Protein AF-A0AAV6H2Q6-F1 (afdb_monomer_lite)

Foldseek 3Di:
DDDDDDDDDDDDDPDDDDFFDPDDDDTCRDWDQDPVRATPPHPVNTDGQDDDDPQQLVLEQELSLCDVVSVHSVQNLALQRRPVSDHHYVVNPDDCVPSSPNPHCPRPVNCVVPVVPPPD

InterPro domains:
  IPR000800 Notch domain [SM00004] (41-78)
  IPR043543 Pappalysin-1/2 [PTHR46130] (20-112)

Sequence (120 aa):
MRTIMWSSCQETCPLMTSCETTGGTPKAKTIVCTMGLKWYPDPESLHCIKGCEPFMGDNYCDAINNRAFCSYDGGDCCHSTVKTKKVIPFPMSCDLREDCACRDPRAQENSDGHRQRYLG

Structure (mmCIF, N/CA/C/O backbone):
data_AF-A0AAV6H2Q6-F1
#
_entry.id   AF-A0AAV6H2Q6-F1
#
loop_
_atom_site.group_PDB
_atom_site.id
_atom_site.type_symbol
_atom_site.label_atom_id
_atom_site.label_alt_id
_atom_site.label_comp_id
_atom_site.label_asym_id
_atom_site.label_entity_id
_atom_site.label_seq_id
_atom_site.pdbx_PDB_ins_code
_atom_site.Cartn_x
_atom_site.Cartn_y
_atom_site.Cartn_z
_atom_site.occupancy
_atom_site.B_iso_or_equiv
_atom_site.auth_seq_id
_atom_site.auth_comp_id
_atom_site.auth_asym_id
_atom_site.auth_atom_id
_atom_site.pdbx_PDB_model_num
ATOM 1 N N . MET A 1 1 ? 42.407 5.633 -24.718 1.00 38.78 1 MET A N 1
ATOM 2 C CA . MET A 1 1 ? 43.253 4.463 -25.039 1.00 38.78 1 MET A CA 1
ATOM 3 C C . MET A 1 1 ? 43.845 3.908 -23.753 1.00 38.78 1 MET A C 1
ATOM 5 O O . MET A 1 1 ? 44.820 4.460 -23.263 1.00 38.78 1 MET A O 1
ATOM 9 N N . ARG A 1 2 ? 43.243 2.863 -23.181 1.00 29.42 2 ARG A N 1
ATOM 10 C CA . ARG A 1 2 ? 43.923 1.936 -22.267 1.00 29.42 2 ARG A CA 1
ATOM 11 C C . ARG A 1 2 ? 43.365 0.548 -22.540 1.00 29.42 2 ARG A C 1
ATOM 13 O O . ARG A 1 2 ? 42.182 0.302 -22.352 1.00 29.42 2 ARG A O 1
ATOM 20 N N . THR A 1 3 ? 44.234 -0.286 -23.084 1.00 32.25 3 THR A N 1
ATOM 21 C CA . THR A 1 3 ? 44.001 -1.677 -23.447 1.00 32.25 3 THR A CA 1
ATOM 22 C C . THR A 1 3 ? 44.300 -2.531 -22.220 1.00 32.25 3 THR A C 1
ATOM 24 O O . THR A 1 3 ? 45.377 -2.393 -21.642 1.00 32.25 3 THR A O 1
ATOM 27 N N . ILE A 1 4 ? 43.376 -3.408 -21.830 1.00 35.94 4 ILE A N 1
ATOM 28 C CA . ILE A 1 4 ? 43.657 -4.562 -20.970 1.00 35.94 4 ILE A CA 1
ATOM 29 C C . ILE A 1 4 ? 43.158 -5.803 -21.717 1.00 35.94 4 ILE A C 1
ATOM 31 O O . ILE A 1 4 ? 42.095 -5.803 -22.331 1.00 35.94 4 ILE A O 1
ATOM 35 N N . MET A 1 5 ? 44.023 -6.809 -21.740 1.00 35.59 5 MET A N 1
ATOM 36 C CA . MET A 1 5 ? 43.990 -8.034 -22.530 1.00 35.59 5 MET A CA 1
ATOM 37 C C . MET A 1 5 ? 43.193 -9.139 -21.804 1.00 35.59 5 MET A C 1
ATOM 39 O O . MET A 1 5 ? 43.381 -9.326 -20.609 1.00 35.59 5 MET A O 1
ATOM 43 N N . TRP A 1 6 ? 42.392 -9.899 -22.565 1.00 35.53 6 TRP A N 1
ATOM 44 C CA . TRP A 1 6 ? 41.774 -11.202 -22.238 1.00 35.53 6 TRP A CA 1
ATOM 45 C C . TRP A 1 6 ? 40.776 -11.275 -21.068 1.00 35.53 6 TRP A C 1
ATOM 47 O O . TRP A 1 6 ? 41.115 -11.734 -19.984 1.00 35.53 6 TRP A O 1
ATOM 57 N N . SER A 1 7 ? 39.504 -10.958 -21.328 1.00 30.73 7 SER A N 1
ATOM 58 C CA . SER A 1 7 ? 38.326 -11.833 -21.110 1.00 30.73 7 SER A CA 1
ATOM 59 C C . SER A 1 7 ? 37.045 -11.084 -21.517 1.00 30.73 7 SER A C 1
ATOM 61 O O . SER A 1 7 ? 36.977 -9.867 -21.410 1.00 30.73 7 SER A O 1
ATOM 63 N N . SER A 1 8 ? 36.097 -11.825 -22.096 1.00 35.50 8 SER A N 1
ATOM 64 C CA . SER A 1 8 ? 34.768 -11.438 -22.597 1.00 35.50 8 SER A CA 1
ATOM 65 C C . SER A 1 8 ? 34.175 -10.090 -22.172 1.00 35.50 8 SER A C 1
ATOM 67 O O . SER A 1 8 ? 34.095 -9.789 -20.991 1.00 35.50 8 SER A O 1
ATOM 69 N N . CYS A 1 9 ? 33.628 -9.389 -23.175 1.00 35.44 9 CYS A N 1
ATOM 70 C CA . CYS A 1 9 ? 32.503 -8.448 -23.108 1.00 35.44 9 CYS A CA 1
ATOM 71 C C . CYS A 1 9 ? 32.336 -7.676 -21.793 1.00 35.44 9 CYS A C 1
ATOM 73 O O . CYS A 1 9 ? 31.691 -8.119 -20.848 1.00 35.44 9 CYS A O 1
ATOM 75 N N . GLN A 1 10 ? 32.878 -6.466 -21.837 1.00 41.09 10 GLN A N 1
ATOM 76 C CA . GLN A 1 10 ? 32.461 -5.275 -21.115 1.00 41.09 10 GLN A CA 1
ATOM 77 C C . GLN A 1 10 ? 31.007 -5.340 -20.597 1.00 41.09 10 GLN A C 1
ATOM 79 O O . GLN A 1 10 ? 30.068 -5.313 -21.385 1.00 41.09 10 GLN A O 1
ATOM 84 N N . GLU A 1 11 ? 30.889 -5.373 -19.266 1.00 46.84 11 GLU A N 1
ATOM 85 C CA . GLU A 1 11 ? 29.873 -4.681 -18.465 1.00 46.84 11 GLU A CA 1
ATOM 86 C C . GLU A 1 11 ? 28.392 -4.987 -18.777 1.00 46.84 11 GLU A C 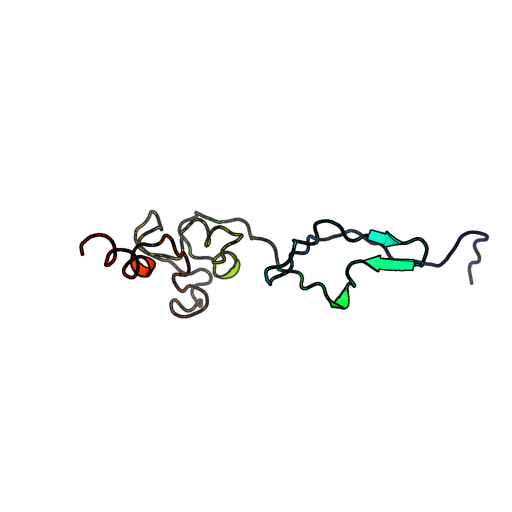1
ATOM 88 O O . GLU A 1 11 ? 27.825 -4.484 -19.741 1.00 46.84 11 GLU A O 1
ATOM 93 N N . THR A 1 12 ? 27.708 -5.716 -17.886 1.00 45.19 12 THR A N 1
ATOM 94 C CA . THR A 1 12 ? 26.593 -5.176 -17.065 1.00 45.19 12 THR A CA 1
ATOM 95 C C . THR A 1 12 ? 25.841 -6.297 -16.334 1.00 45.19 12 THR A C 1
ATOM 97 O O . THR A 1 12 ? 24.899 -6.902 -16.835 1.00 45.19 12 THR A O 1
ATOM 100 N N . CYS A 1 13 ? 26.225 -6.533 -15.080 1.00 46.47 13 CYS A N 1
ATOM 101 C CA . CYS A 1 13 ? 25.327 -7.057 -14.046 1.00 46.47 13 CYS A CA 1
ATOM 102 C C . CYS A 1 13 ? 25.561 -6.265 -12.742 1.00 46.47 13 CYS A C 1
ATOM 104 O O . CYS A 1 13 ? 26.120 -6.828 -11.799 1.00 46.47 13 CYS A O 1
ATOM 106 N N . PRO A 1 14 ? 25.228 -4.959 -12.647 1.00 51.78 14 PRO A N 1
ATOM 107 C CA . PRO A 1 14 ? 25.304 -4.264 -11.373 1.00 51.78 14 PRO A CA 1
ATOM 108 C C . PRO A 1 14 ? 24.024 -4.505 -10.557 1.00 51.78 14 PRO A C 1
ATOM 110 O O . PRO A 1 14 ? 22.914 -4.281 -11.028 1.00 51.78 14 PRO A O 1
ATOM 113 N N . LEU A 1 15 ? 24.244 -5.006 -9.339 1.00 43.31 15 LEU A N 1
ATOM 114 C CA . LEU A 1 15 ? 23.381 -5.100 -8.154 1.00 43.31 15 LEU A CA 1
ATOM 115 C C . LEU A 1 15 ? 21.878 -4.780 -8.311 1.00 43.31 15 LEU A C 1
ATOM 117 O O . LEU A 1 15 ? 21.447 -3.633 -8.396 1.00 43.31 15 LEU A O 1
ATOM 121 N N . MET A 1 16 ? 21.097 -5.858 -8.201 1.00 45.62 16 MET A N 1
ATOM 122 C CA . MET A 1 16 ? 19.652 -5.906 -7.971 1.00 45.62 16 MET A CA 1
ATOM 123 C C . MET A 1 16 ? 19.186 -4.938 -6.871 1.00 45.62 16 MET A C 1
ATOM 125 O O . MET A 1 16 ? 19.646 -5.010 -5.735 1.00 45.62 16 MET A O 1
ATOM 129 N N . THR A 1 17 ? 18.161 -4.142 -7.177 1.00 43.03 17 THR A N 1
ATOM 130 C CA . THR A 1 17 ? 17.129 -3.753 -6.204 1.00 43.03 17 THR A CA 1
ATOM 131 C C . THR A 1 17 ? 15.880 -4.561 -6.566 1.00 43.03 17 THR A C 1
ATOM 133 O O . THR A 1 17 ? 15.562 -4.701 -7.742 1.00 43.03 17 THR A O 1
ATOM 136 N N . SER A 1 18 ? 15.253 -5.198 -5.579 1.00 45.06 18 SER A N 1
ATOM 137 C CA . SER A 1 18 ? 14.173 -6.191 -5.721 1.00 45.06 18 SER A CA 1
ATOM 138 C C . SER A 1 18 ? 13.099 -5.851 -6.772 1.00 45.06 18 SER A C 1
ATOM 140 O O . SER A 1 18 ? 12.565 -4.744 -6.751 1.00 45.06 18 SER A O 1
ATOM 142 N N . CYS A 1 19 ? 12.708 -6.821 -7.612 1.00 44.19 19 CYS A N 1
ATOM 143 C CA . CYS A 1 19 ? 11.578 -6.699 -8.548 1.00 44.19 19 CYS A CA 1
ATOM 144 C C . CYS A 1 19 ? 10.481 -7.735 -8.229 1.00 44.19 19 CYS A C 1
ATOM 146 O O . CYS A 1 19 ? 10.779 -8.888 -7.916 1.00 44.19 19 CYS A O 1
ATOM 148 N N . GLU A 1 20 ? 9.209 -7.326 -8.314 1.00 51.38 20 GLU A N 1
ATOM 149 C CA . GLU A 1 20 ? 8.027 -8.186 -8.156 1.00 51.38 20 GLU A CA 1
ATOM 150 C C . GLU A 1 20 ? 7.053 -7.965 -9.321 1.00 51.38 20 GLU A C 1
ATOM 152 O O . GLU A 1 20 ? 6.662 -6.836 -9.587 1.00 51.38 20 GLU A O 1
ATOM 157 N N . THR A 1 21 ? 6.623 -9.037 -9.991 1.00 42.88 21 THR A N 1
ATOM 158 C CA . THR A 1 21 ? 5.701 -8.984 -11.135 1.00 42.88 21 THR A CA 1
ATOM 159 C C . THR A 1 21 ? 4.234 -8.916 -10.687 1.00 42.88 21 THR A C 1
ATOM 161 O O . THR A 1 21 ? 3.755 -9.767 -9.934 1.00 42.88 21 THR A O 1
ATOM 164 N N . THR A 1 22 ? 3.476 -7.932 -11.176 1.00 44.31 22 THR A N 1
ATOM 165 C CA . THR A 1 22 ? 2.016 -7.852 -11.000 1.00 44.31 22 THR A CA 1
ATOM 166 C C . THR A 1 22 ? 1.301 -8.595 -12.123 1.00 44.31 22 THR A C 1
ATOM 168 O O . THR A 1 22 ? 1.159 -8.087 -13.229 1.00 44.31 22 THR A O 1
ATOM 171 N N . GLY A 1 23 ? 0.813 -9.800 -11.822 1.00 45.44 23 GLY A N 1
ATOM 172 C CA . GLY A 1 23 ? -0.117 -10.517 -12.696 1.00 45.44 23 GLY A CA 1
ATOM 173 C C . GLY A 1 23 ? 0.019 -12.027 -12.606 1.00 45.44 23 GLY A C 1
ATOM 174 O O . GLY A 1 23 ? 0.655 -12.611 -13.464 1.00 45.44 23 GLY A O 1
ATOM 175 N N . GLY A 1 24 ? -0.565 -12.647 -11.574 1.00 47.94 24 GLY A N 1
ATOM 176 C CA . GLY A 1 24 ? -1.014 -14.056 -11.539 1.00 47.94 24 GLY A CA 1
ATOM 177 C C . GLY A 1 24 ? -0.039 -15.210 -11.849 1.00 47.94 24 GLY A C 1
ATOM 178 O O . GLY A 1 24 ? -0.400 -16.360 -11.621 1.00 47.94 24 GLY A O 1
ATOM 179 N N . THR A 1 25 ? 1.174 -14.957 -12.332 1.00 46.09 25 THR A N 1
ATOM 180 C CA . THR A 1 25 ? 2.187 -15.948 -12.723 1.00 46.09 25 THR A CA 1
ATOM 181 C C . THR A 1 25 ? 3.402 -15.866 -11.795 1.00 46.09 25 THR A C 1
ATOM 183 O O . THR A 1 25 ? 3.598 -14.830 -11.155 1.00 46.09 25 THR A O 1
ATOM 186 N N . PRO A 1 26 ? 4.200 -16.945 -11.657 1.00 51.59 26 PRO A N 1
ATOM 187 C CA . PRO A 1 26 ? 5.147 -17.102 -10.558 1.00 51.59 26 PRO A CA 1
ATOM 188 C C . PRO A 1 26 ? 6.082 -15.899 -10.448 1.00 51.59 26 PRO A C 1
ATOM 190 O O . PRO A 1 26 ? 6.740 -15.540 -11.423 1.00 51.59 26 PRO A O 1
ATOM 193 N N . LYS A 1 27 ? 6.141 -15.297 -9.251 1.00 54.75 27 LYS A N 1
ATOM 194 C CA . LYS A 1 27 ? 7.112 -14.255 -8.900 1.00 54.75 27 LYS A CA 1
ATOM 195 C C . LYS A 1 27 ? 8.486 -14.690 -9.407 1.00 54.75 27 LYS A C 1
ATOM 197 O O . LYS A 1 27 ? 9.006 -15.705 -8.934 1.00 54.75 27 LYS A O 1
ATOM 202 N N . ALA A 1 28 ? 9.066 -13.951 -10.350 1.00 57.59 28 ALA A N 1
ATOM 203 C CA . ALA A 1 28 ? 10.435 -14.189 -10.781 1.00 57.59 28 ALA A CA 1
ATOM 204 C C . ALA A 1 28 ? 11.369 -13.804 -9.624 1.00 57.59 28 ALA A C 1
ATOM 206 O O . ALA A 1 28 ? 11.835 -12.678 -9.518 1.00 57.59 28 ALA A O 1
ATOM 207 N N . LYS A 1 29 ? 11.590 -14.744 -8.699 1.00 58.88 29 LYS A N 1
ATOM 208 C CA . LYS A 1 29 ? 12.472 -14.569 -7.534 1.00 58.88 29 LYS A CA 1
ATOM 209 C C . LYS A 1 29 ? 13.943 -14.476 -7.936 1.00 58.88 29 LYS A C 1
ATOM 211 O O . LYS A 1 29 ? 14.784 -14.095 -7.128 1.00 58.88 29 LYS A O 1
ATOM 216 N N . THR A 1 30 ? 14.262 -14.883 -9.159 1.00 60.97 30 THR A N 1
ATOM 217 C CA . THR A 1 30 ? 15.626 -14.961 -9.664 1.00 60.97 30 THR A CA 1
ATOM 218 C C . THR A 1 30 ? 15.604 -14.682 -11.156 1.00 60.97 30 THR A C 1
ATOM 220 O O . THR A 1 30 ? 14.829 -15.296 -11.888 1.00 60.97 30 THR A O 1
ATOM 223 N N . ILE A 1 31 ? 16.453 -13.754 -11.585 1.00 73.44 31 ILE A N 1
ATOM 224 C CA . ILE A 1 31 ? 16.731 -13.496 -12.993 1.00 73.44 31 ILE A CA 1
ATOM 225 C C . ILE A 1 31 ? 18.018 -14.251 -13.311 1.00 73.44 31 ILE A C 1
ATOM 227 O O . ILE A 1 31 ? 19.022 -14.093 -12.613 1.00 73.44 31 ILE A O 1
ATOM 231 N N . VAL A 1 32 ? 17.979 -15.112 -14.323 1.00 77.06 32 VAL A N 1
ATOM 232 C CA . VAL A 1 32 ? 19.119 -15.952 -14.695 1.00 77.06 32 VAL A CA 1
ATOM 233 C C . VAL A 1 32 ? 19.724 -15.421 -15.983 1.00 77.06 32 VAL A C 1
ATOM 235 O O . VAL A 1 32 ? 19.025 -15.263 -16.982 1.00 77.06 32 VAL A O 1
ATOM 238 N N . CYS A 1 33 ? 21.032 -15.175 -15.968 1.00 74.69 33 CYS A N 1
ATOM 239 C CA . CYS A 1 33 ? 21.797 -14.969 -17.188 1.00 74.69 33 CYS A CA 1
ATOM 240 C C . CYS A 1 33 ? 22.287 -16.329 -17.689 1.00 74.69 33 CYS A C 1
ATOM 242 O O . CYS A 1 33 ? 22.951 -17.079 -16.972 1.00 74.69 33 CYS A O 1
ATOM 244 N N . THR A 1 34 ? 21.909 -16.677 -18.911 1.00 76.12 34 THR A N 1
ATOM 245 C CA . THR A 1 34 ? 22.321 -17.933 -19.548 1.00 76.12 34 THR A CA 1
ATOM 246 C C . THR A 1 34 ? 23.682 -17.786 -20.227 1.00 76.12 34 THR A C 1
ATOM 248 O O . THR A 1 34 ? 24.101 -16.684 -20.572 1.00 76.12 34 THR A O 1
ATOM 251 N N . MET A 1 35 ? 24.353 -18.908 -20.515 1.00 70.44 35 MET A N 1
ATOM 252 C CA . MET A 1 35 ? 25.615 -18.920 -21.281 1.00 70.44 35 MET A CA 1
ATOM 253 C C . MET A 1 35 ? 25.494 -18.280 -22.678 1.00 70.44 35 MET A C 1
ATOM 255 O O . MET A 1 35 ? 26.502 -17.916 -23.273 1.00 70.44 35 MET A O 1
ATOM 259 N N . GLY A 1 36 ? 24.269 -18.125 -23.193 1.00 76.75 36 GLY A N 1
ATOM 260 C CA . GLY A 1 36 ? 23.970 -17.408 -24.433 1.00 76.75 36 GLY A CA 1
ATOM 261 C C . GLY A 1 36 ? 23.798 -15.894 -24.273 1.00 76.75 36 GLY A C 1
ATOM 262 O O . GLY A 1 36 ? 23.254 -15.277 -25.185 1.00 76.75 36 GLY A O 1
ATOM 263 N N . LEU A 1 37 ? 24.197 -15.310 -23.135 1.00 71.06 37 LEU A N 1
ATOM 264 C CA . LEU A 1 37 ? 24.068 -13.878 -22.820 1.00 71.06 37 LEU A CA 1
ATOM 265 C C . LEU A 1 37 ? 22.622 -13.364 -22.901 1.00 71.06 37 LEU A C 1
ATOM 267 O O . LEU A 1 37 ? 22.363 -12.241 -23.326 1.00 71.06 37 LEU A O 1
ATOM 271 N N . LYS A 1 38 ? 21.666 -14.206 -22.499 1.00 74.50 38 LYS A N 1
ATOM 272 C CA . LYS A 1 38 ? 20.240 -13.864 -22.441 1.00 74.50 38 LYS A CA 1
ATOM 273 C C . LYS A 1 38 ? 19.731 -13.949 -21.011 1.00 74.50 38 LYS A C 1
ATOM 275 O O . LYS A 1 38 ? 19.957 -14.967 -20.346 1.00 74.50 38 LYS A O 1
ATOM 280 N N . TRP A 1 39 ? 19.034 -12.898 -20.592 1.00 73.38 39 TRP A N 1
ATOM 281 C CA . TRP A 1 39 ? 18.304 -12.819 -19.333 1.00 73.38 39 TRP A CA 1
ATOM 282 C C . TRP A 1 39 ? 16.966 -13.548 -19.442 1.00 73.38 39 TRP A C 1
ATOM 284 O O . TRP A 1 39 ? 16.240 -13.377 -20.419 1.00 73.38 39 TRP A O 1
ATOM 294 N N . TYR A 1 40 ? 16.652 -14.359 -18.434 1.00 74.81 40 TYR A N 1
ATOM 295 C CA . TYR A 1 40 ? 15.345 -14.991 -18.294 1.00 74.81 40 TYR A CA 1
ATOM 296 C C . TYR A 1 40 ? 14.787 -14.756 -16.883 1.00 74.81 40 TYR A C 1
ATOM 298 O O . TYR A 1 40 ? 15.464 -15.097 -15.905 1.00 74.81 40 TYR A O 1
ATOM 306 N N . PRO A 1 41 ? 13.555 -14.225 -16.763 1.00 76.50 41 PRO A N 1
ATOM 307 C CA . PRO A 1 41 ? 12.750 -13.629 -17.842 1.00 76.50 41 PRO A CA 1
ATOM 308 C C . PRO A 1 41 ? 13.415 -12.379 -18.447 1.00 76.50 41 PRO A C 1
ATOM 310 O O . PRO A 1 41 ? 14.386 -11.859 -17.896 1.00 76.50 41 PRO A O 1
ATOM 313 N N . ASP A 1 42 ? 12.900 -11.927 -19.591 1.00 76.62 42 ASP A N 1
ATOM 314 C CA . ASP A 1 42 ? 13.408 -10.730 -20.261 1.00 76.62 42 ASP A CA 1
ATOM 315 C C . ASP A 1 42 ? 13.254 -9.489 -19.350 1.00 76.62 42 ASP A C 1
ATOM 317 O O . ASP A 1 42 ? 12.165 -9.291 -18.801 1.00 76.62 42 ASP A O 1
ATOM 321 N N . PRO A 1 43 ? 14.292 -8.655 -19.152 1.00 74.75 43 PRO A N 1
ATOM 322 C CA . PRO A 1 43 ? 14.223 -7.515 -18.245 1.00 74.75 43 PRO A CA 1
ATOM 323 C C . PRO A 1 43 ? 13.167 -6.475 -18.624 1.00 74.75 43 PRO A C 1
ATOM 325 O O . PRO A 1 43 ? 12.616 -5.843 -17.728 1.00 74.75 43 PRO A O 1
ATOM 328 N N . GLU A 1 44 ? 12.833 -6.314 -19.906 1.00 75.25 44 GLU A N 1
ATOM 329 C CA . GLU A 1 44 ? 11.776 -5.392 -20.344 1.00 75.25 44 GLU A CA 1
ATOM 330 C C . GLU A 1 44 ? 10.379 -5.916 -19.982 1.00 75.25 44 GLU A C 1
ATOM 332 O O . GLU A 1 44 ? 9.431 -5.143 -19.850 1.00 75.25 44 GLU A O 1
ATOM 337 N N . SER A 1 45 ? 10.248 -7.226 -19.752 1.00 74.75 45 SER A N 1
ATOM 338 C CA . SER A 1 45 ? 9.016 -7.835 -19.234 1.00 74.75 45 SER A CA 1
ATOM 339 C C . SER A 1 45 ? 8.862 -7.708 -17.713 1.00 74.75 45 SER A C 1
ATOM 341 O O . SER A 1 45 ? 7.821 -8.076 -17.160 1.00 74.75 45 SER A O 1
ATOM 343 N N . LEU A 1 46 ? 9.881 -7.193 -17.016 1.00 69.31 46 LEU A N 1
ATOM 344 C CA . LEU A 1 46 ? 9.842 -6.994 -15.574 1.00 69.31 46 LEU A CA 1
ATOM 345 C C . LEU A 1 46 ? 9.282 -5.615 -15.237 1.00 69.31 46 LEU A C 1
ATOM 347 O O . LEU A 1 46 ? 9.823 -4.579 -15.611 1.00 69.31 46 LEU A O 1
ATOM 351 N N . HIS A 1 47 ? 8.221 -5.605 -14.437 1.00 68.69 47 HIS A N 1
ATOM 352 C CA . HIS A 1 47 ? 7.735 -4.395 -13.792 1.00 68.69 47 HIS A CA 1
ATOM 353 C C . HIS A 1 47 ? 8.241 -4.381 -12.350 1.00 68.69 47 HIS A C 1
ATOM 355 O O . HIS A 1 47 ? 7.899 -5.272 -11.578 1.00 68.69 47 HIS A O 1
ATOM 361 N N . CYS A 1 48 ? 9.084 -3.418 -11.980 1.00 69.44 48 CYS A N 1
ATOM 362 C CA . CYS A 1 48 ? 9.592 -3.326 -10.613 1.00 69.44 48 CYS A CA 1
ATOM 363 C C . CYS A 1 48 ? 8.682 -2.408 -9.796 1.00 69.44 48 CYS A C 1
ATOM 365 O O . CYS A 1 48 ? 8.437 -1.257 -10.152 1.00 69.44 48 CYS A O 1
ATOM 367 N N . ILE A 1 49 ? 8.178 -2.938 -8.686 1.00 70.12 49 ILE A N 1
ATOM 368 C CA . ILE A 1 49 ? 7.322 -2.202 -7.766 1.00 70.12 49 ILE A CA 1
ATOM 369 C C . ILE A 1 49 ? 8.207 -1.666 -6.647 1.00 70.12 49 ILE A C 1
ATOM 371 O O . ILE A 1 49 ? 8.995 -2.408 -6.060 1.00 70.12 49 ILE A O 1
ATOM 375 N N . LYS A 1 50 ? 8.080 -0.372 -6.337 1.00 77.06 50 LYS A N 1
ATOM 376 C CA . LYS A 1 50 ? 8.786 0.237 -5.205 1.00 77.06 50 LYS A CA 1
ATOM 377 C C . LYS A 1 50 ? 8.457 -0.536 -3.925 1.00 77.06 50 LYS A C 1
ATOM 379 O O . LYS A 1 50 ? 7.277 -0.770 -3.672 1.00 77.06 50 LYS A O 1
ATOM 384 N N . GLY A 1 51 ? 9.463 -0.893 -3.127 1.00 79.69 51 GLY A N 1
ATOM 385 C CA . GLY A 1 51 ? 9.263 -1.544 -1.829 1.00 79.69 51 GLY A CA 1
ATOM 386 C C . GLY A 1 51 ? 8.404 -0.716 -0.866 1.00 79.69 51 GLY A C 1
ATOM 387 O O . GLY A 1 51 ? 8.046 0.427 -1.164 1.00 79.69 51 GLY A O 1
ATOM 388 N N . CYS A 1 52 ? 8.053 -1.309 0.274 1.00 89.00 52 CYS A N 1
ATOM 389 C CA . CYS A 1 52 ? 7.359 -0.593 1.343 1.00 89.00 52 CYS A CA 1
ATOM 390 C C . CYS A 1 52 ? 8.308 0.408 1.996 1.00 89.00 52 CYS A C 1
ATOM 392 O O . CYS A 1 52 ? 9.482 0.099 2.215 1.00 89.00 52 CYS A O 1
ATOM 394 N N . GLU A 1 53 ? 7.793 1.589 2.303 1.00 91.44 53 GLU A N 1
ATOM 395 C CA . GLU A 1 53 ? 8.503 2.546 3.139 1.00 91.44 53 GLU A CA 1
ATOM 396 C C . GLU A 1 53 ? 8.454 2.069 4.603 1.00 91.44 53 GLU A C 1
ATOM 398 O O . GLU A 1 53 ? 7.596 1.254 4.971 1.00 91.44 53 GLU A O 1
ATOM 403 N N . PRO A 1 54 ? 9.365 2.547 5.467 1.00 88.25 54 PRO A N 1
ATOM 404 C CA . PRO A 1 54 ? 9.135 2.492 6.909 1.00 88.25 54 PRO A CA 1
ATOM 405 C C . PRO A 1 54 ? 7.787 3.160 7.263 1.00 88.25 54 PRO A C 1
ATOM 407 O O . PRO A 1 54 ? 7.200 3.824 6.418 1.00 88.25 54 PRO A O 1
ATOM 410 N N . PHE A 1 55 ? 7.318 2.987 8.503 1.00 94.44 55 PHE A N 1
ATOM 411 C CA . PHE A 1 55 ? 6.106 3.623 9.072 1.00 94.44 55 PHE A CA 1
ATOM 412 C C . PHE A 1 55 ? 4.761 2.893 8.929 1.00 94.44 55 PHE A C 1
ATOM 414 O O . PHE A 1 55 ? 3.792 3.327 9.530 1.00 94.44 55 PHE A O 1
ATOM 421 N N . MET A 1 56 ? 4.719 1.696 8.338 1.00 95.88 56 MET A N 1
ATOM 422 C CA . MET A 1 56 ? 3.518 0.846 8.425 1.00 95.88 56 MET A CA 1
ATOM 423 C C . MET A 1 56 ? 3.048 0.638 9.880 1.00 95.88 56 MET A C 1
ATOM 425 O O . MET A 1 56 ? 3.810 0.128 10.713 1.00 95.88 56 MET A O 1
ATOM 429 N N . GLY A 1 57 ? 1.779 0.938 10.175 1.00 97.00 57 GLY A N 1
ATOM 430 C CA . GLY A 1 57 ? 1.177 0.730 11.497 1.00 97.00 57 GLY A CA 1
ATOM 431 C C . GLY A 1 57 ? 1.440 1.853 12.510 1.00 97.00 57 GLY A C 1
ATOM 432 O O . GLY A 1 57 ? 1.323 1.602 13.725 1.00 97.00 57 GLY A O 1
ATOM 433 N N . ASP A 1 58 ? 1.834 3.041 12.043 1.00 97.56 58 ASP A N 1
ATOM 434 C CA . ASP A 1 58 ? 2.107 4.238 12.842 1.00 97.56 58 ASP A CA 1
ATOM 435 C C . ASP A 1 58 ? 0.874 5.137 13.087 1.00 97.56 58 ASP A C 1
ATOM 437 O O . ASP A 1 58 ? 0.957 6.106 13.853 1.00 97.56 58 ASP A O 1
ATOM 441 N N . ASN A 1 59 ? -0.295 4.733 12.577 1.00 97.12 59 ASN A N 1
ATOM 442 C CA . ASN A 1 59 ? -1.597 5.413 12.632 1.00 97.12 59 ASN A CA 1
ATOM 443 C C . ASN A 1 59 ? -1.777 6.585 11.653 1.00 97.12 59 ASN A C 1
ATOM 445 O O . ASN A 1 59 ? -2.770 7.319 11.771 1.00 97.12 59 ASN A O 1
ATOM 449 N N . TYR A 1 60 ? -0.868 6.754 10.700 1.00 97.31 60 TYR A N 1
ATOM 450 C CA . TYR A 1 60 ? -1.046 7.607 9.535 1.00 97.31 60 TYR A CA 1
ATOM 451 C C . TYR A 1 60 ? -1.186 6.717 8.307 1.00 97.31 60 TYR A C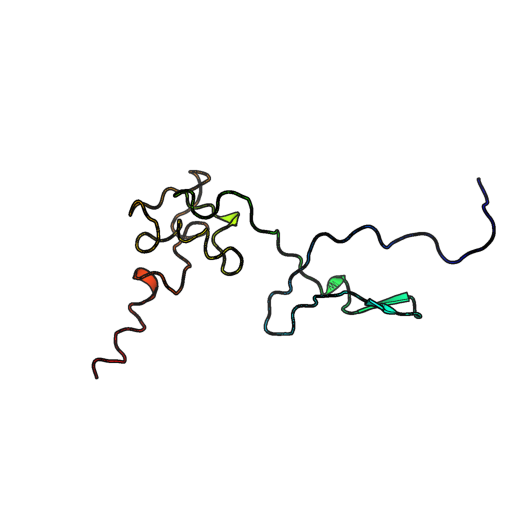 1
ATOM 453 O O . TYR A 1 60 ? -0.484 5.736 8.169 1.00 97.31 60 TYR A O 1
ATOM 461 N N . CYS A 1 61 ? -2.127 7.041 7.428 1.00 97.75 61 CYS A N 1
ATOM 462 C CA . CYS A 1 61 ? -2.295 6.336 6.169 1.00 97.75 61 CYS A CA 1
ATOM 463 C C . CYS A 1 61 ? -1.289 6.866 5.147 1.00 97.75 61 CYS A C 1
ATOM 465 O O . CYS A 1 61 ? -1.533 7.889 4.499 1.00 97.75 61 CYS A O 1
ATOM 467 N N . ASP A 1 62 ? -0.185 6.153 4.988 1.00 96.75 62 ASP A N 1
ATOM 468 C CA . ASP A 1 62 ? 0.791 6.319 3.929 1.00 96.75 62 ASP A CA 1
ATOM 469 C C . ASP A 1 62 ? 0.261 5.712 2.625 1.00 96.75 62 ASP A C 1
ATOM 471 O O . ASP A 1 62 ? 0.253 4.492 2.420 1.00 96.75 62 ASP A O 1
ATOM 475 N N . ALA A 1 63 ? -0.099 6.565 1.663 1.00 93.81 63 ALA A N 1
ATOM 476 C CA . ALA A 1 63 ? -0.534 6.129 0.329 1.00 93.81 63 ALA A CA 1
ATOM 477 C C . ALA A 1 63 ? 0.438 5.139 -0.333 1.00 93.81 63 ALA A C 1
ATOM 479 O O . ALA A 1 63 ? 0.032 4.184 -0.999 1.00 93.81 63 ALA A O 1
ATOM 480 N N . ILE A 1 64 ? 1.742 5.347 -0.122 1.00 91.31 64 ILE A N 1
ATOM 481 C CA . ILE A 1 64 ? 2.796 4.487 -0.665 1.00 91.31 64 ILE A CA 1
ATOM 482 C C . ILE A 1 64 ? 2.748 3.093 -0.031 1.00 91.31 64 ILE A C 1
ATOM 484 O O . ILE A 1 64 ? 3.132 2.130 -0.681 1.00 91.31 64 ILE A O 1
ATOM 488 N N . ASN A 1 65 ? 2.263 2.928 1.194 1.00 94.50 65 ASN A N 1
ATOM 489 C CA . ASN A 1 65 ? 2.159 1.629 1.857 1.00 94.50 65 ASN A CA 1
ATOM 490 C C . ASN A 1 65 ? 0.744 1.027 1.777 1.00 94.50 65 ASN A C 1
ATOM 492 O O . ASN A 1 65 ? 0.566 -0.150 2.094 1.00 94.50 65 ASN A O 1
ATOM 496 N N . ASN A 1 66 ? -0.249 1.762 1.267 1.00 94.88 66 ASN A N 1
ATOM 497 C CA . ASN A 1 66 ? -1.642 1.324 1.116 1.00 94.88 66 ASN A CA 1
ATOM 498 C C . ASN A 1 66 ? -1.861 0.294 -0.022 1.00 94.88 66 ASN A C 1
ATOM 500 O O . ASN A 1 66 ? -2.633 0.486 -0.966 1.00 94.88 66 ASN A O 1
ATOM 504 N N . ARG A 1 67 ? -1.142 -0.830 0.035 1.00 91.31 67 ARG A N 1
ATOM 505 C CA . ARG A 1 67 ? -1.161 -1.919 -0.952 1.00 91.31 67 ARG A CA 1
ATOM 506 C C . ARG A 1 67 ? -0.961 -3.275 -0.295 1.00 91.31 67 ARG A C 1
ATOM 508 O O . ARG A 1 67 ? -0.342 -3.389 0.759 1.00 91.31 67 ARG A O 1
ATOM 515 N N . ALA A 1 68 ? -1.450 -4.323 -0.956 1.00 90.81 68 ALA A N 1
ATOM 516 C CA . ALA A 1 68 ? -1.545 -5.665 -0.380 1.00 90.81 68 ALA A CA 1
ATOM 517 C C . ALA A 1 68 ? -0.211 -6.219 0.150 1.00 90.81 68 ALA A C 1
ATOM 519 O O . ALA A 1 68 ? -0.176 -6.816 1.222 1.00 90.81 68 ALA A O 1
ATOM 520 N N . PHE A 1 69 ? 0.897 -6.010 -0.570 1.00 86.12 69 PHE A N 1
ATOM 521 C CA . PHE A 1 69 ? 2.204 -6.525 -0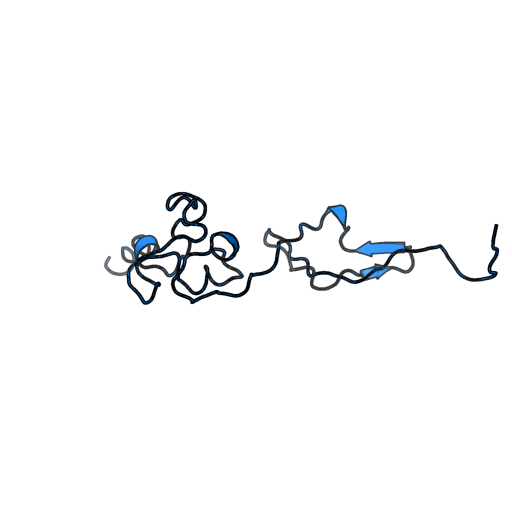.144 1.00 86.12 69 PHE A CA 1
ATOM 522 C C . PHE A 1 69 ? 2.837 -5.726 1.007 1.00 86.12 69 PHE A C 1
ATOM 524 O O . PHE A 1 69 ? 3.688 -6.263 1.707 1.00 86.12 69 PHE A O 1
ATOM 531 N N . CYS A 1 70 ? 2.383 -4.491 1.241 1.00 92.56 70 CYS A N 1
ATOM 532 C CA . CYS A 1 70 ? 2.706 -3.688 2.425 1.00 92.56 70 CYS A CA 1
ATOM 533 C C . CYS A 1 70 ? 1.628 -3.823 3.511 1.00 92.56 70 CYS A C 1
ATOM 535 O O . CYS A 1 70 ? 1.521 -2.989 4.402 1.00 92.56 70 CYS A O 1
ATOM 537 N N . SER A 1 71 ? 0.801 -4.873 3.431 1.00 94.75 71 SER A N 1
ATOM 538 C CA . SER A 1 71 ? -0.278 -5.145 4.384 1.00 94.75 71 SER A CA 1
ATOM 539 C C . SER A 1 71 ? -1.218 -3.952 4.602 1.00 94.75 71 SER A C 1
ATOM 541 O O . SER A 1 71 ? -1.667 -3.739 5.723 1.00 94.75 71 SER A O 1
ATOM 543 N N . TYR A 1 72 ? -1.503 -3.190 3.537 1.00 96.19 72 TYR A N 1
ATOM 544 C CA . TYR A 1 72 ? -2.381 -2.011 3.572 1.00 96.19 72 TYR A CA 1
ATOM 545 C C . TYR A 1 72 ? -1.969 -1.005 4.647 1.00 96.19 72 TYR A C 1
ATOM 547 O O . TYR A 1 72 ? -2.782 -0.576 5.462 1.00 96.19 72 TYR A O 1
ATOM 555 N N . ASP A 1 73 ? -0.678 -0.687 4.657 1.00 97.38 73 ASP A N 1
ATOM 556 C CA . ASP A 1 73 ? -0.055 0.224 5.606 1.00 97.38 73 ASP A CA 1
ATOM 557 C C . ASP A 1 73 ? -0.247 -0.178 7.074 1.00 97.38 73 ASP A C 1
ATOM 559 O O . ASP A 1 73 ? -0.595 0.610 7.944 1.00 97.38 73 ASP A O 1
ATOM 563 N N . GLY A 1 74 ? -0.144 -1.482 7.344 1.00 97.19 74 GLY A N 1
ATOM 564 C CA . GLY A 1 74 ? -0.427 -2.023 8.676 1.00 97.19 74 GLY A CA 1
ATOM 565 C C . GLY A 1 74 ? -1.885 -1.856 9.131 1.00 97.19 74 GLY A C 1
ATOM 566 O O . GLY A 1 74 ? -2.182 -2.118 10.298 1.00 97.19 74 GLY A O 1
ATOM 567 N N . GLY A 1 75 ? -2.788 -1.472 8.223 1.00 97.44 75 GLY A N 1
ATOM 568 C CA . GLY A 1 75 ? -4.197 -1.204 8.492 1.00 97.44 75 GLY A CA 1
ATOM 569 C C . GLY A 1 75 ? -4.528 0.266 8.759 1.00 97.44 75 GLY A C 1
ATOM 570 O O . GLY A 1 75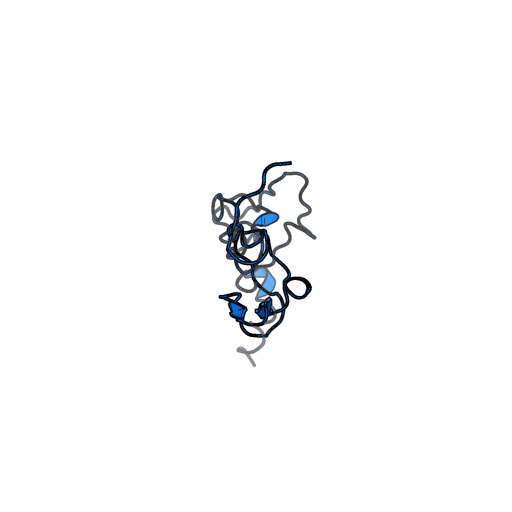 ? -5.661 0.545 9.154 1.00 97.44 75 GLY A O 1
ATOM 571 N N . ASP A 1 76 ? -3.612 1.210 8.550 1.00 98.06 76 ASP A N 1
ATOM 572 C CA . ASP A 1 76 ? -3.831 2.614 8.932 1.00 98.06 76 ASP A CA 1
ATOM 573 C C . ASP A 1 76 ? -4.775 3.386 7.990 1.00 98.06 76 ASP A C 1
ATOM 575 O O . ASP A 1 76 ? -5.368 4.400 8.371 1.00 98.06 76 ASP A O 1
ATOM 579 N N . CYS A 1 77 ? -5.011 2.856 6.787 1.00 97.50 77 CYS A N 1
ATOM 580 C CA . CYS A 1 77 ? -5.861 3.465 5.759 1.00 97.50 77 CYS A CA 1
ATOM 581 C C . CYS A 1 77 ? -7.355 3.110 5.829 1.00 97.50 77 CYS A C 1
ATOM 583 O O . CYS A 1 77 ? -8.144 3.615 5.029 1.00 97.50 77 CYS A O 1
ATOM 585 N N . CYS A 1 78 ? -7.780 2.261 6.765 1.00 97.56 78 CYS A N 1
ATOM 586 C CA . CYS A 1 78 ? -9.190 1.911 6.949 1.00 97.56 78 CYS A CA 1
ATOM 587 C C . CYS A 1 78 ? -9.637 2.209 8.381 1.00 97.56 78 CYS A C 1
ATOM 589 O O . CYS A 1 78 ? -8.929 1.917 9.344 1.00 97.56 78 CYS A O 1
ATOM 591 N N . HIS A 1 79 ? -10.840 2.763 8.544 1.00 96.12 79 HIS A N 1
ATOM 592 C CA . HIS A 1 79 ? -11.351 3.180 9.851 1.00 96.12 79 HIS A CA 1
ATOM 593 C C . HIS A 1 79 ? -11.562 1.983 10.797 1.00 96.12 79 HIS A C 1
ATOM 595 O O . HIS A 1 79 ? -11.323 2.084 12.005 1.00 96.12 79 HIS A O 1
ATOM 601 N N . SER A 1 80 ? -11.951 0.827 10.260 1.00 96.19 80 SER A N 1
ATOM 602 C CA . SER A 1 80 ? -12.142 -0.400 11.035 1.00 96.19 80 SER A CA 1
ATOM 603 C C . SER A 1 80 ? -10.839 -1.048 11.522 1.00 96.19 80 SER A C 1
ATOM 605 O O . SER A 1 80 ? -10.836 -1.621 12.617 1.00 96.19 80 SER A O 1
ATOM 607 N N . THR A 1 81 ? -9.735 -0.925 10.780 1.00 96.25 81 THR A N 1
ATOM 60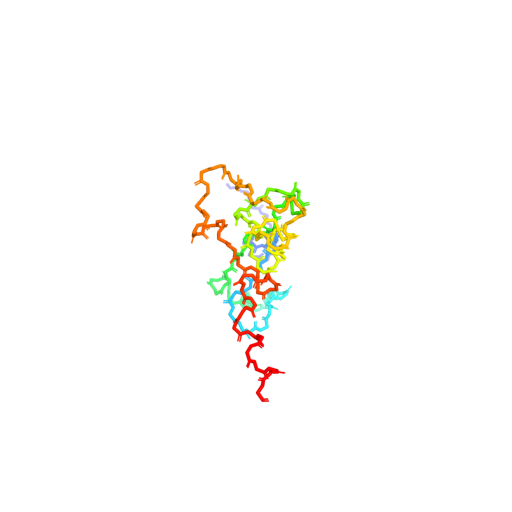8 C CA . THR A 1 81 ? -8.450 -1.580 11.090 1.00 96.25 81 THR A CA 1
ATOM 609 C C . THR A 1 81 ? -7.462 -0.667 11.810 1.00 96.25 81 THR A C 1
ATOM 611 O O . THR A 1 81 ? -6.697 -1.162 12.638 1.00 96.25 81 THR A O 1
ATOM 614 N N . VAL A 1 82 ? -7.515 0.650 11.582 1.00 97.31 82 VAL A N 1
ATOM 615 C CA . VAL A 1 82 ? -6.637 1.609 12.266 1.00 97.31 82 VAL A CA 1
ATOM 616 C C . VAL A 1 82 ? -6.924 1.624 13.770 1.00 97.31 82 VAL A C 1
ATOM 618 O O . VAL A 1 82 ? -8.080 1.605 14.218 1.00 97.31 82 VAL A O 1
ATOM 621 N N . LYS A 1 83 ? -5.869 1.670 14.589 1.00 95.50 83 LYS A N 1
ATOM 622 C CA . LYS A 1 83 ? -5.987 1.565 16.057 1.00 95.50 83 LYS A CA 1
ATOM 623 C C . LYS A 1 83 ? -6.717 2.761 16.666 1.00 95.50 83 LYS A C 1
ATOM 625 O O . LYS A 1 83 ? -7.472 2.605 17.621 1.00 95.50 83 LYS A O 1
ATOM 630 N N . THR A 1 84 ? -6.518 3.946 16.095 1.00 95.44 84 THR A N 1
ATOM 631 C CA . THR A 1 84 ? -7.097 5.216 16.562 1.00 95.44 84 THR A CA 1
ATOM 632 C C . THR A 1 84 ? -8.565 5.397 16.179 1.00 95.44 84 THR A C 1
ATOM 634 O O . THR A 1 84 ? -9.189 6.353 16.638 1.00 95.44 84 THR A O 1
ATOM 637 N N . LYS A 1 85 ? -9.118 4.526 15.319 1.00 94.75 85 LYS A N 1
ATOM 638 C CA . LYS A 1 85 ? -10.437 4.706 14.680 1.00 94.75 85 LYS A CA 1
ATOM 639 C C . LYS A 1 85 ? -10.569 6.038 13.938 1.00 94.75 85 LYS A C 1
ATOM 641 O O . LYS A 1 85 ? -11.659 6.576 13.771 1.00 94.75 85 LYS A O 1
ATOM 646 N N . LYS A 1 86 ? -9.452 6.592 13.473 1.00 95.00 86 LYS A N 1
ATOM 647 C CA . LYS A 1 86 ? -9.421 7.798 12.654 1.00 95.00 86 LYS A CA 1
ATOM 648 C C . LYS A 1 86 ? -8.311 7.655 11.627 1.00 95.00 86 LYS A C 1
ATOM 650 O O . LYS A 1 86 ? -7.149 7.564 11.998 1.00 95.00 86 LYS A O 1
ATOM 655 N N . VAL A 1 87 ? -8.684 7.676 10.351 1.00 96.25 87 VAL A N 1
ATOM 656 C CA . VAL A 1 87 ? -7.720 7.691 9.248 1.00 96.25 87 VAL A CA 1
ATOM 657 C C . VAL A 1 87 ? -7.138 9.098 9.146 1.00 96.25 87 VAL A C 1
ATOM 659 O O . VAL A 1 87 ? -7.886 10.073 9.021 1.00 96.25 87 VAL A O 1
ATOM 662 N N . ILE A 1 88 ? -5.816 9.206 9.244 1.00 96.44 88 ILE A N 1
ATOM 663 C CA . ILE A 1 88 ? -5.080 10.464 9.099 1.00 96.44 88 ILE A CA 1
ATOM 664 C C . ILE A 1 88 ? -4.169 10.311 7.878 1.00 96.44 88 ILE A C 1
ATOM 666 O O . ILE A 1 88 ? -3.249 9.509 7.942 1.00 96.44 88 ILE A O 1
ATOM 670 N N . PRO A 1 89 ? -4.412 11.011 6.759 1.00 95.62 89 PRO A N 1
ATOM 671 C CA . PRO A 1 89 ? -3.626 10.817 5.544 1.00 95.62 89 PRO A CA 1
ATOM 672 C C . PRO A 1 89 ? -2.194 11.351 5.678 1.00 95.62 89 PRO A C 1
ATOM 674 O O . PRO A 1 89 ? -1.984 12.448 6.205 1.00 95.62 89 PRO A O 1
ATOM 677 N N . PHE A 1 90 ? -1.228 10.623 5.117 1.00 93.00 90 PHE A N 1
ATOM 678 C CA . PHE A 1 90 ? 0.128 11.098 4.871 1.00 93.00 90 PHE A CA 1
ATOM 679 C C . PHE A 1 90 ? 0.543 10.850 3.404 1.00 93.00 90 PHE A C 1
ATOM 681 O O . PHE A 1 90 ? 0.483 9.723 2.906 1.00 93.00 90 PHE A O 1
ATOM 688 N N . PRO A 1 91 ? 0.963 11.900 2.671 1.00 91.19 91 PRO A N 1
ATOM 689 C CA . PRO A 1 91 ? 0.906 13.315 3.050 1.00 91.19 91 PRO A CA 1
ATOM 690 C C . PRO A 1 91 ? -0.543 13.794 3.254 1.00 91.19 91 PRO A C 1
ATOM 692 O O . PRO A 1 91 ? -1.479 13.207 2.723 1.00 91.19 91 PRO A O 1
ATOM 695 N N . MET A 1 92 ? -0.743 14.909 3.966 1.00 89.38 92 MET A N 1
ATOM 696 C CA . MET A 1 92 ? -2.086 15.476 4.215 1.00 89.38 92 MET A CA 1
ATOM 697 C C . MET A 1 92 ? -2.870 15.817 2.933 1.00 89.38 92 MET A C 1
ATOM 699 O O . MET A 1 92 ? -4.080 16.007 2.985 1.00 89.38 92 MET A O 1
ATOM 703 N N . SER A 1 93 ? -2.184 15.918 1.790 1.00 90.00 93 SER A N 1
ATOM 704 C CA . SER A 1 93 ? -2.776 16.123 0.464 1.00 90.00 93 SER A CA 1
ATOM 705 C C . SER A 1 93 ? -3.331 14.848 -0.176 1.00 90.00 93 SER A C 1
ATOM 707 O O . SER A 1 93 ? -3.858 14.916 -1.280 1.00 90.00 93 SER A O 1
ATOM 709 N N . CYS A 1 94 ? -3.156 13.691 0.457 1.00 91.81 94 CYS A N 1
ATOM 710 C CA . CYS A 1 94 ? -3.622 12.420 -0.067 1.00 91.81 94 CYS A CA 1
ATOM 711 C C . CYS A 1 94 ? -5.155 12.353 -0.102 1.00 91.81 94 CYS A C 1
ATOM 713 O O . CYS A 1 94 ? -5.821 12.674 0.887 1.00 91.81 94 CYS A O 1
ATOM 715 N N . ASP A 1 95 ? -5.720 11.899 -1.222 1.00 93.00 95 ASP A N 1
ATOM 716 C CA . ASP A 1 95 ? -7.167 11.756 -1.370 1.00 93.00 95 ASP A CA 1
ATOM 717 C C . ASP A 1 95 ? -7.662 10.468 -0.690 1.00 93.00 95 ASP A C 1
ATOM 719 O O . ASP A 1 95 ? -7.272 9.355 -1.048 1.00 93.00 95 ASP A O 1
ATOM 723 N N . LEU A 1 96 ? -8.577 10.617 0.273 1.00 92.31 96 LEU A N 1
ATOM 724 C CA . LEU A 1 96 ? -9.237 9.515 0.986 1.00 92.31 96 LEU A CA 1
ATOM 725 C C . LEU A 1 96 ? -10.170 8.675 0.095 1.00 92.31 96 LEU A C 1
ATOM 727 O O . LEU A 1 96 ? -10.717 7.670 0.547 1.00 92.31 96 LEU A O 1
ATOM 731 N N . ARG A 1 97 ? -10.397 9.086 -1.152 1.00 90.56 97 ARG A N 1
ATOM 732 C CA . ARG A 1 97 ? -11.186 8.364 -2.157 1.00 90.56 97 ARG A CA 1
ATOM 733 C C . ARG A 1 97 ? -10.321 7.692 -3.219 1.00 90.56 97 ARG A C 1
ATOM 735 O O . ARG A 1 97 ? -10.835 6.832 -3.930 1.00 90.56 97 ARG A O 1
ATOM 742 N N . GLU A 1 98 ? -9.037 8.036 -3.297 1.00 91.88 98 GLU A N 1
ATOM 743 C CA . GLU A 1 98 ? -8.097 7.465 -4.263 1.00 91.88 98 GLU A CA 1
ATOM 744 C C . GLU A 1 98 ? -6.907 6.817 -3.547 1.00 91.88 98 GLU A C 1
ATOM 746 O O . GLU A 1 98 ? -6.963 5.641 -3.171 1.00 91.88 98 GLU A O 1
ATOM 751 N N . ASP A 1 99 ? -5.824 7.559 -3.355 1.00 91.12 99 ASP A N 1
ATOM 752 C CA . ASP A 1 99 ? -4.549 7.045 -2.854 1.00 91.12 99 ASP A CA 1
ATOM 753 C C . ASP A 1 99 ? -4.643 6.535 -1.405 1.00 91.12 99 ASP A C 1
ATOM 755 O O . ASP A 1 99 ? -4.150 5.450 -1.085 1.00 91.12 99 ASP A O 1
ATOM 759 N N . CYS A 1 100 ? -5.375 7.252 -0.551 1.00 95.25 100 CYS A N 1
ATOM 760 C CA . CYS A 1 100 ? -5.623 6.898 0.849 1.00 95.25 100 CYS A CA 1
ATOM 761 C C . CYS A 1 100 ? -7.002 6.259 1.061 1.00 95.25 100 CYS A C 1
ATOM 763 O O . CYS A 1 100 ? -7.500 6.205 2.185 1.00 95.25 100 CYS A O 1
ATOM 765 N N . ALA A 1 101 ? -7.640 5.774 -0.009 1.00 96.06 101 ALA A N 1
ATOM 766 C CA . ALA A 1 101 ? -8.875 5.011 0.113 1.00 96.06 101 ALA A CA 1
ATOM 767 C C . ALA A 1 101 ? -8.659 3.712 0.894 1.00 96.06 101 ALA A C 1
ATOM 769 O O . ALA A 1 101 ? -7.612 3.071 0.790 1.00 96.06 101 ALA A O 1
ATOM 770 N N . CYS A 1 102 ? -9.684 3.271 1.617 1.00 96.88 102 CYS A N 1
ATOM 771 C CA . CYS A 1 102 ? -9.640 1.990 2.307 1.00 96.88 102 CYS A CA 1
ATOM 772 C C . CYS A 1 102 ? -9.611 0.825 1.303 1.00 96.88 102 CYS A C 1
ATOM 774 O O . CYS A 1 102 ? -10.620 0.494 0.677 1.00 96.88 102 CYS A O 1
ATOM 776 N N . ARG A 1 103 ? -8.445 0.186 1.157 1.00 95.44 103 ARG A N 1
ATOM 777 C CA . ARG A 1 103 ? -8.211 -0.907 0.194 1.00 95.44 103 ARG A CA 1
ATOM 778 C C . ARG A 1 103 ? -8.086 -2.284 0.837 1.00 95.44 103 ARG A C 1
ATOM 780 O O . ARG A 1 103 ? -8.015 -3.265 0.101 1.00 95.44 103 ARG A O 1
ATOM 787 N N . ASP A 1 104 ? -8.042 -2.368 2.168 1.00 95.56 104 ASP A N 1
ATOM 788 C CA . ASP A 1 104 ? -7.886 -3.638 2.880 1.00 95.56 104 ASP A CA 1
ATOM 789 C C . ASP A 1 104 ? -9.164 -4.494 2.740 1.00 95.56 104 ASP A C 1
ATOM 791 O O . ASP A 1 104 ? -10.222 -4.095 3.231 1.00 95.56 104 ASP A O 1
ATOM 795 N N . PRO A 1 105 ? -9.114 -5.678 2.098 1.00 94.19 105 PRO A N 1
ATOM 796 C CA . PRO A 1 105 ? -10.259 -6.577 1.967 1.00 94.19 105 PRO A CA 1
ATOM 797 C C . PRO A 1 105 ? -10.743 -7.141 3.305 1.00 94.19 105 PRO A C 1
ATOM 799 O O . PRO A 1 105 ? -11.851 -7.668 3.383 1.00 94.19 105 PRO A O 1
ATOM 802 N N . ARG A 1 106 ? -9.904 -7.096 4.346 1.00 89.62 106 ARG A N 1
ATOM 803 C CA . ARG A 1 106 ? -10.251 -7.533 5.704 1.00 89.62 106 ARG A CA 1
ATOM 804 C C . ARG A 1 106 ? -10.891 -6.419 6.526 1.00 89.62 106 ARG A C 1
ATOM 806 O O . ARG A 1 106 ? -11.399 -6.704 7.610 1.00 89.62 106 ARG A O 1
ATOM 813 N N . ALA A 1 107 ? -10.869 -5.182 6.035 1.00 94.62 107 ALA A N 1
ATOM 814 C CA . ALA A 1 107 ? -11.536 -4.071 6.684 1.00 94.62 107 ALA A CA 1
ATOM 815 C C . ALA A 1 107 ? -13.052 -4.276 6.664 1.00 94.62 107 ALA A C 1
ATOM 817 O O . ALA A 1 107 ? -13.626 -4.754 5.682 1.00 94.62 107 ALA A O 1
ATOM 818 N N . GLN A 1 108 ? -13.709 -3.909 7.761 1.00 94.00 108 GLN A N 1
ATOM 819 C CA . GLN A 1 108 ? -15.142 -4.110 7.924 1.00 94.00 108 GLN A CA 1
ATOM 820 C C . GLN A 1 108 ? -15.944 -3.405 6.822 1.00 94.00 108 GLN A C 1
ATOM 822 O O . GLN A 1 108 ? -16.894 -3.991 6.308 1.00 94.00 108 GLN A O 1
ATOM 827 N N . GLU A 1 109 ? -15.523 -2.209 6.403 1.00 90.25 109 GLU A N 1
ATOM 828 C CA . GLU A 1 109 ? -16.175 -1.423 5.347 1.00 90.25 109 GLU A CA 1
ATOM 829 C C . GLU A 1 109 ? -16.165 -2.140 3.987 1.00 90.25 109 GLU A C 1
ATOM 831 O O . GLU A 1 109 ? -17.053 -1.934 3.165 1.00 90.25 109 GLU A O 1
ATOM 836 N N . ASN A 1 110 ? -15.187 -3.023 3.771 1.00 91.31 110 ASN A N 1
ATOM 837 C CA . ASN A 1 110 ? -15.063 -3.849 2.571 1.00 91.31 110 ASN A CA 1
ATOM 838 C C . ASN A 1 110 ? -15.652 -5.262 2.758 1.00 91.31 110 ASN A C 1
ATOM 840 O O . ASN A 1 110 ? -15.731 -6.040 1.806 1.00 91.31 110 ASN A O 1
ATOM 844 N N . SER A 1 111 ? -16.091 -5.603 3.974 1.00 78.38 111 SER A N 1
ATOM 845 C CA . SER A 1 111 ? -16.568 -6.940 4.349 1.00 78.38 111 SER A CA 1
ATOM 846 C C . SER A 1 111 ? -18.085 -7.138 4.201 1.00 78.38 111 SER A C 1
ATOM 848 O O . SER A 1 111 ? -18.556 -8.280 4.205 1.00 78.38 111 SER A O 1
ATOM 850 N N . ASP A 1 112 ? -18.865 -6.066 4.019 1.00 64.00 112 ASP A N 1
ATOM 851 C CA . ASP A 1 112 ? -20.338 -6.120 4.001 1.00 64.00 112 ASP A CA 1
ATOM 852 C C . ASP A 1 112 ? -20.931 -6.861 2.783 1.00 64.00 112 ASP A C 1
ATOM 854 O O . ASP A 1 112 ? -22.096 -7.260 2.803 1.00 64.00 112 ASP A O 1
ATOM 858 N N . GLY A 1 113 ? -20.122 -7.180 1.766 1.00 55.59 113 GLY A N 1
ATOM 859 C CA . GLY A 1 113 ? -20.491 -8.125 0.699 1.00 55.59 113 GLY A CA 1
ATOM 860 C C . GLY A 1 113 ? -20.317 -9.611 1.063 1.00 55.59 113 GLY A C 1
ATOM 861 O O . GLY A 1 113 ? -20.816 -10.485 0.356 1.00 55.59 113 GLY A O 1
ATOM 862 N N . HIS A 1 114 ? -19.631 -9.932 2.164 1.00 54.75 114 HIS A N 1
ATOM 863 C CA . HIS A 1 114 ? -19.338 -11.309 2.588 1.00 54.75 114 HIS A CA 1
ATOM 864 C C . HIS A 1 114 ? -20.271 -11.828 3.692 1.00 54.75 114 HIS A C 1
ATOM 866 O O . HIS A 1 114 ? -20.397 -13.042 3.874 1.00 54.75 114 HIS A O 1
ATOM 872 N N . ARG A 1 115 ? -20.965 -10.938 4.414 1.00 53.44 115 ARG A N 1
ATOM 873 C CA . ARG A 1 115 ? -21.822 -11.315 5.553 1.00 53.44 115 ARG A CA 1
ATOM 874 C C . ARG A 1 115 ? -23.266 -11.667 5.177 1.00 53.44 115 ARG A C 1
ATOM 876 O O . ARG A 1 115 ? -23.962 -12.272 5.985 1.00 53.44 115 ARG A O 1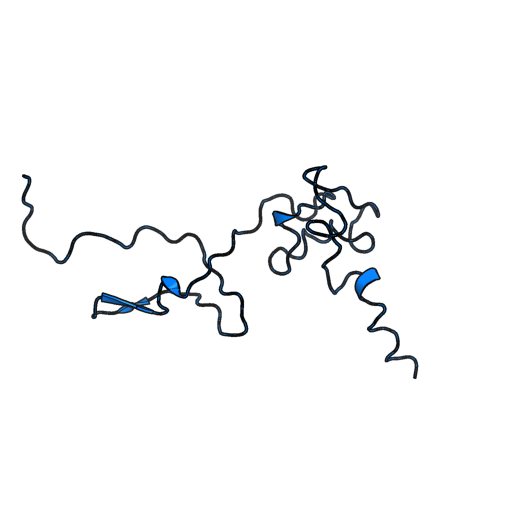
ATOM 883 N N . GLN A 1 116 ? -23.700 -11.392 3.944 1.00 52.59 116 GLN A N 1
ATOM 884 C CA . GLN A 1 116 ? -25.023 -11.813 3.453 1.00 52.59 116 GLN A CA 1
ATOM 885 C C . GLN A 1 116 ? -25.105 -13.298 3.047 1.00 52.59 116 GLN A C 1
ATOM 887 O O . GLN A 1 116 ? -26.195 -13.785 2.776 1.00 52.59 116 GLN A O 1
ATOM 892 N N . ARG A 1 117 ? -23.994 -14.054 3.023 1.00 52.94 117 ARG A N 1
ATOM 893 C CA . ARG A 1 117 ? -23.988 -15.462 2.562 1.00 52.94 117 ARG A CA 1
ATOM 894 C C . ARG A 1 117 ? -24.046 -16.526 3.665 1.00 52.94 117 ARG A C 1
ATOM 896 O O . ARG A 1 117 ? -24.015 -17.707 3.344 1.00 52.94 117 ARG A O 1
ATOM 903 N N . TYR A 1 118 ? -24.128 -16.128 4.934 1.00 55.47 118 TYR A N 1
ATOM 904 C CA . TYR A 1 118 ? -24.198 -17.055 6.078 1.00 55.47 118 TYR A CA 1
ATOM 905 C C . TYR A 1 118 ? -25.460 -16.879 6.941 1.00 55.47 118 TYR A C 1
ATOM 907 O O . TYR A 1 118 ? -25.549 -17.449 8.024 1.00 55.47 118 TYR A O 1
ATOM 915 N N . LEU A 1 119 ? -26.433 -16.094 6.470 1.00 58.66 119 LEU A N 1
ATOM 916 C CA . LEU A 1 119 ? -27.755 -15.930 7.090 1.00 58.66 119 LEU A CA 1
ATOM 917 C C . LEU A 1 119 ? -28.883 -16.128 6.059 1.00 58.66 119 LEU A C 1
ATOM 919 O O . LEU A 1 119 ? -29.889 -15.423 6.092 1.00 58.66 119 LEU A O 1
ATOM 923 N N . GLY A 1 120 ? -28.685 -17.068 5.130 1.00 40.19 120 GLY A N 1
ATOM 924 C CA . GLY A 1 120 ? -29.709 -17.589 4.223 1.00 40.19 120 GLY A CA 1
ATOM 925 C C . GLY A 1 120 ? -29.858 -19.086 4.419 1.00 40.19 120 GLY A C 1
ATOM 926 O O . GLY A 1 120 ? -28.798 -19.742 4.540 1.00 40.19 120 GLY A O 1
#

Radius of gyration: 21.82 Å; chains: 1; bounding box: 74×35×42 Å

pLDDT: mean 75.0, std 21.83, range [29.42, 98.06]

Organism: NCBI:txid278164

Secondary structure (DSSP, 8-state):
-----S-S--------------SSS------EE-TTS-EES-GGG--PPPPPPTTTTSSSEETTT-SGGGTTGGGTTSTTTSTTSS--EESTT--TTTTTS---TTSHHHHTTTGGGS--